Protein AF-A0A356DXU0-F1 (afdb_monomer_lite)

Radius of gyration: 16.06 Å; chains: 1; bounding box: 35×24×41 Å

Foldseek 3Di:
DDDPVRLLVVLVVVLVVCCVPCVVVCCVVPNPVVSVVVSVVSNPDDPVRVVVVVVLVVVLVVLVVVVVVVVDCVDPSNVVSVVSVVD

pLDDT: mean 95.75, std 4.49, range [64.88, 98.38]

Secondary structure (DSSP, 8-state):
---HHHHHHHHHHHHHHHHHHHHHHHHHHH-HHHHHHHHHHHHT--HHHHHHHHHHHHHHHHHHHHHHHH--TTSHHHHHHHHHHH-

Structure (mmCIF, N/CA/C/O backbone):
data_AF-A0A356DXU0-F1
#
_entry.id   AF-A0A356DXU0-F1
#
loop_
_atom_site.group_PDB
_atom_site.id
_atom_site.type_symbol
_atom_site.label_atom_id
_atom_site.label_alt_id
_atom_site.label_comp_id
_atom_site.label_asym_id
_atom_site.label_entity_id
_atom_site.label_seq_id
_atom_site.pdbx_PDB_ins_code
_atom_site.Cartn_x
_atom_site.Cartn_y
_atom_site.Cartn_z
_atom_site.occupancy
_atom_site.B_iso_or_equiv
_atom_site.auth_seq_id
_atom_site.auth_comp_id
_atom_site.auth_asym_id
_atom_site.auth_atom_id
_atom_site.pdbx_PDB_model_num
ATOM 1 N N . MET A 1 1 ? 9.438 0.932 16.596 1.00 64.88 1 MET A N 1
ATOM 2 C CA . 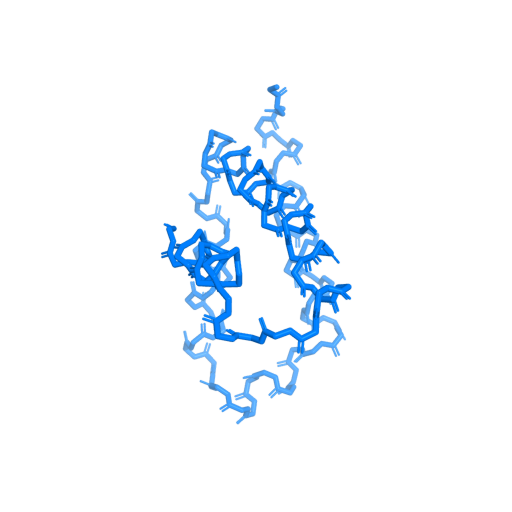MET A 1 1 ? 8.260 0.598 17.412 1.00 64.88 1 MET A CA 1
ATOM 3 C C . MET A 1 1 ? 7.446 1.849 17.690 1.00 64.88 1 MET A C 1
ATOM 5 O O . MET A 1 1 ? 7.836 2.693 18.494 1.00 64.88 1 MET A O 1
ATOM 9 N N . ILE A 1 2 ? 6.351 2.001 16.953 1.00 77.25 2 ILE A N 1
ATOM 10 C CA . ILE A 1 2 ? 5.331 3.027 17.201 1.00 77.25 2 ILE A CA 1
ATOM 11 C C . ILE A 1 2 ? 4.536 2.648 18.463 1.00 77.25 2 ILE A C 1
ATOM 13 O O . ILE A 1 2 ? 4.158 1.489 18.625 1.00 77.25 2 ILE A O 1
ATOM 17 N N . ASP A 1 3 ? 4.276 3.613 19.351 1.00 88.06 3 ASP A N 1
ATOM 18 C CA . ASP A 1 3 ? 3.364 3.414 20.487 1.00 88.06 3 ASP A CA 1
ATOM 19 C C . ASP A 1 3 ? 1.928 3.177 19.986 1.00 88.06 3 ASP A C 1
ATOM 21 O O . ASP A 1 3 ? 1.495 3.791 19.009 1.00 88.06 3 ASP A O 1
ATOM 25 N N . LYS A 1 4 ? 1.171 2.315 20.668 1.00 87.56 4 LYS A N 1
ATOM 26 C CA . LYS A 1 4 ? -0.221 1.990 20.352 1.00 87.56 4 LYS A CA 1
ATOM 27 C C . LYS A 1 4 ? -1.093 3.236 20.174 1.00 87.56 4 LYS A C 1
ATOM 29 O O . LYS A 1 4 ? -1.808 3.313 19.180 1.00 87.56 4 LYS A O 1
ATOM 34 N N . GLU A 1 5 ? -1.019 4.218 21.074 1.00 90.75 5 GLU A N 1
ATOM 35 C CA . GLU A 1 5 ? -1.846 5.435 20.967 1.00 90.75 5 GLU A CA 1
ATOM 36 C C . GLU A 1 5 ? -1.494 6.241 19.710 1.00 90.75 5 GLU A C 1
ATOM 38 O O . GLU A 1 5 ? -2.361 6.715 18.972 1.00 90.75 5 GLU A O 1
ATOM 43 N N . LYS A 1 6 ? -0.196 6.335 19.410 1.00 93.38 6 LYS A N 1
ATOM 44 C CA . LYS A 1 6 ? 0.292 6.997 18.202 1.00 93.38 6 LYS A CA 1
ATOM 45 C C . LYS A 1 6 ? -0.170 6.265 16.938 1.00 93.38 6 LYS A C 1
ATOM 47 O O . LYS A 1 6 ? -0.529 6.929 15.969 1.00 93.38 6 LYS A O 1
ATOM 52 N N . LEU A 1 7 ? -0.180 4.931 16.941 1.00 94.75 7 LEU A N 1
ATOM 53 C CA . LEU A 1 7 ? -0.649 4.133 15.808 1.00 94.75 7 LEU A CA 1
ATOM 54 C C . LEU A 1 7 ? -2.142 4.347 15.538 1.00 94.75 7 LEU A C 1
ATOM 56 O O . LEU A 1 7 ? -2.514 4.560 14.387 1.00 94.75 7 LEU A O 1
ATOM 60 N N . GLU A 1 8 ? -2.985 4.320 16.573 1.00 95.25 8 GLU A N 1
ATOM 61 C CA . GLU A 1 8 ? -4.427 4.569 16.422 1.00 95.25 8 GLU A CA 1
ATOM 62 C C . GLU A 1 8 ? -4.694 5.951 15.813 1.00 95.25 8 GLU A C 1
ATOM 64 O O . GLU A 1 8 ? -5.433 6.069 14.836 1.00 95.25 8 GLU A O 1
ATOM 69 N N . ASN A 1 9 ? -3.998 6.983 16.299 1.00 96.44 9 ASN A N 1
ATOM 70 C CA . ASN A 1 9 ? -4.114 8.335 15.753 1.00 96.44 9 ASN A CA 1
ATOM 71 C C . ASN A 1 9 ? -3.665 8.428 14.285 1.00 96.44 9 ASN A C 1
ATOM 73 O O . ASN A 1 9 ? -4.279 9.147 13.496 1.00 96.44 9 ASN A O 1
ATOM 77 N N . ILE A 1 10 ? -2.609 7.704 13.896 1.00 95.88 10 ILE A N 1
ATOM 78 C CA . ILE A 1 10 ? -2.157 7.650 12.498 1.00 95.88 10 ILE A CA 1
ATOM 79 C C . ILE A 1 10 ? -3.227 6.996 11.614 1.00 95.88 10 ILE A C 1
ATOM 81 O O . ILE A 1 10 ? -3.601 7.579 10.597 1.00 95.88 10 ILE A O 1
ATOM 85 N N . LYS A 1 11 ? -3.750 5.828 12.011 1.00 96.44 11 LYS A N 1
ATOM 86 C CA . LYS A 1 11 ? -4.779 5.095 11.253 1.00 96.44 11 LYS A CA 1
ATOM 87 C C . LYS A 1 11 ? -6.056 5.918 11.094 1.00 96.44 11 LYS A C 1
ATOM 89 O O . LYS A 1 11 ? -6.570 6.026 9.983 1.00 96.44 11 LYS A O 1
ATOM 94 N N . GLN A 1 12 ? -6.522 6.553 12.171 1.00 97.75 12 GLN A N 1
ATOM 95 C CA . GLN A 1 12 ? -7.701 7.416 12.128 1.00 97.75 12 GLN A CA 1
ATOM 96 C C . GLN A 1 12 ? -7.486 8.601 11.184 1.00 97.75 12 GLN A C 1
ATOM 98 O O . GLN A 1 12 ? -8.305 8.840 10.303 1.00 97.75 12 GLN A O 1
ATOM 103 N N . LYS A 1 13 ? -6.337 9.281 11.285 1.00 98.00 13 LYS A N 1
ATOM 104 C CA . LYS A 1 13 ? -6.015 10.405 10.400 1.00 98.00 13 LYS A CA 1
ATOM 105 C C . LYS A 1 13 ? -5.975 9.995 8.925 1.00 98.00 13 LYS A C 1
ATOM 107 O O . LYS A 1 13 ? -6.388 10.778 8.076 1.00 98.00 13 LYS A O 1
ATOM 112 N N . MET A 1 14 ? -5.485 8.795 8.606 1.00 97.12 14 MET A N 1
ATOM 113 C CA . MET A 1 14 ? -5.505 8.280 7.231 1.00 97.12 14 MET A CA 1
ATOM 114 C C . MET A 1 14 ? -6.937 8.119 6.706 1.00 97.12 14 MET A C 1
ATOM 116 O O . MET A 1 14 ? -7.208 8.523 5.576 1.00 97.12 14 MET A O 1
ATOM 120 N N . ILE A 1 15 ? -7.847 7.579 7.524 1.00 98.00 15 ILE A N 1
ATOM 121 C CA . ILE A 1 15 ? -9.265 7.435 7.166 1.00 98.00 15 ILE A CA 1
ATOM 122 C C . ILE A 1 15 ? -9.905 8.811 6.992 1.00 98.00 15 ILE A C 1
ATOM 124 O O . ILE A 1 15 ? -10.489 9.069 5.946 1.00 98.00 15 ILE A O 1
ATOM 128 N N . ASP A 1 16 ? -9.734 9.718 7.954 1.00 98.31 16 ASP A N 1
ATOM 129 C CA . ASP A 1 16 ? -10.352 11.049 7.917 1.00 98.31 16 ASP A CA 1
ATOM 130 C C . ASP A 1 16 ? -9.922 11.844 6.678 1.00 98.31 16 ASP A C 1
ATOM 132 O O . ASP A 1 16 ? -10.748 12.473 6.015 1.00 98.31 16 ASP A O 1
ATOM 136 N N . VAL A 1 17 ? -8.631 11.790 6.329 1.00 98.31 17 VAL A N 1
ATOM 137 C CA . VAL A 1 17 ? -8.103 12.440 5.122 1.00 98.31 17 VAL A CA 1
ATOM 138 C C . VAL A 1 17 ? -8.696 11.815 3.859 1.00 98.31 17 VAL A C 1
ATOM 140 O O . VAL A 1 17 ? -9.091 12.548 2.954 1.00 98.31 17 VAL A O 1
ATOM 143 N N . ASN A 1 18 ? -8.790 10.484 3.793 1.00 97.81 18 ASN A N 1
ATOM 144 C CA . ASN A 1 18 ? -9.354 9.793 2.636 1.00 97.81 18 ASN A CA 1
ATOM 145 C C . ASN A 1 18 ? -10.861 10.059 2.479 1.00 97.81 18 ASN A C 1
ATOM 147 O O . ASN A 1 18 ? -11.322 10.313 1.371 1.00 97.81 18 ASN A O 1
ATOM 151 N N . GLU A 1 19 ? -11.624 10.069 3.573 1.00 97.75 19 GLU A N 1
ATOM 152 C CA . GLU A 1 19 ? -13.055 10.387 3.559 1.00 97.75 19 GLU A CA 1
ATOM 153 C C . GLU A 1 19 ? -13.311 11.841 3.149 1.00 97.75 19 GLU A C 1
ATOM 155 O O . GLU A 1 19 ? -14.213 12.104 2.352 1.00 97.75 19 GLU A O 1
ATOM 160 N N . ALA A 1 20 ? -12.494 12.779 3.637 1.00 98.38 20 ALA A N 1
ATOM 161 C CA . ALA A 1 20 ? -12.602 14.189 3.276 1.00 98.38 20 ALA A CA 1
ATOM 162 C C . ALA A 1 20 ? -12.263 14.454 1.800 1.00 98.38 20 ALA A C 1
ATOM 164 O O . ALA A 1 20 ? -12.889 15.311 1.180 1.00 98.38 20 ALA A O 1
ATOM 165 N N . GLN A 1 21 ? -11.276 13.746 1.240 1.00 98.38 21 GLN A N 1
ATOM 166 C CA . GLN A 1 21 ? -10.830 13.957 -0.142 1.00 98.38 21 GLN A CA 1
ATOM 167 C C . GLN A 1 21 ? -11.634 13.147 -1.163 1.00 98.38 21 GLN A C 1
ATOM 169 O O . GLN A 1 21 ? -11.989 13.674 -2.213 1.00 98.38 21 GLN A O 1
ATOM 174 N N . TYR A 1 22 ? -11.922 11.880 -0.859 1.00 98.00 22 TYR A N 1
ATOM 175 C CA . TYR A 1 22 ? -12.411 10.903 -1.836 1.00 98.00 22 TYR A CA 1
ATOM 176 C C . TYR A 1 22 ? -13.660 10.145 -1.384 1.00 98.00 22 TYR A C 1
ATOM 178 O O . TYR A 1 22 ? -14.181 9.347 -2.159 1.00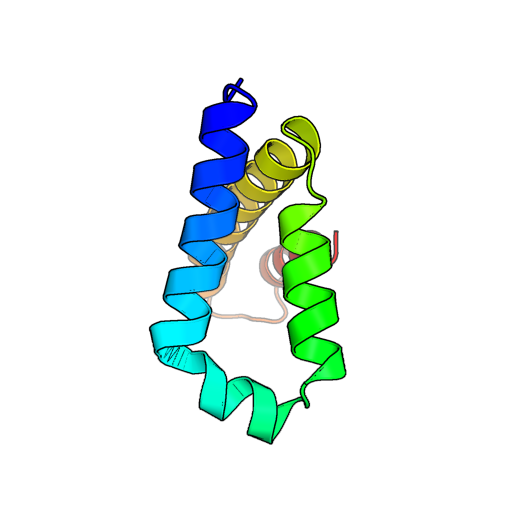 98.00 22 TYR A O 1
ATOM 186 N N . GLY A 1 23 ? -14.172 10.385 -0.171 1.00 97.81 23 GLY A N 1
ATOM 187 C CA . GLY A 1 23 ? -15.239 9.584 0.436 1.00 97.81 23 GLY A CA 1
ATOM 188 C C . GLY A 1 23 ? -16.474 9.414 -0.453 1.00 97.81 23 GLY A C 1
ATOM 189 O O . GLY A 1 23 ? -16.947 8.294 -0.642 1.00 97.81 23 GLY A O 1
ATOM 190 N N . HIS A 1 24 ? -16.969 10.500 -1.055 1.00 98.06 24 HIS A N 1
ATOM 191 C CA . HIS A 1 24 ? -18.109 10.438 -1.979 1.00 98.06 24 HIS A CA 1
ATOM 192 C C . HIS A 1 24 ? -17.804 9.572 -3.212 1.00 98.06 24 HIS A C 1
ATOM 194 O O . HIS A 1 24 ? -18.569 8.671 -3.547 1.00 98.06 24 HIS A O 1
ATOM 200 N N . GLU A 1 25 ? -16.667 9.816 -3.867 1.00 98.31 25 GLU A N 1
ATOM 201 C CA . GLU A 1 25 ? -16.275 9.136 -5.105 1.00 98.31 25 GLU A CA 1
ATOM 202 C C . GLU A 1 25 ? -16.095 7.627 -4.903 1.00 98.31 25 GLU A C 1
ATOM 204 O O . GLU A 1 25 ? -16.567 6.825 -5.711 1.00 98.31 25 GLU A O 1
ATOM 209 N N . ILE A 1 26 ? -15.441 7.213 -3.816 1.00 97.81 26 ILE A N 1
ATOM 210 C CA . ILE A 1 26 ? -15.191 5.790 -3.558 1.00 97.81 26 ILE A CA 1
ATOM 211 C C . ILE A 1 26 ? -16.473 5.039 -3.186 1.00 97.81 26 ILE A C 1
ATOM 213 O O . ILE A 1 26 ? -16.610 3.869 -3.539 1.00 97.81 26 ILE A O 1
ATOM 217 N N . ARG A 1 27 ? -17.441 5.703 -2.541 1.00 98.25 27 ARG A N 1
ATOM 218 C CA . ARG A 1 27 ? -18.760 5.120 -2.252 1.00 98.25 27 ARG A CA 1
ATOM 219 C C . ARG A 1 27 ? -19.612 4.995 -3.511 1.00 98.25 27 ARG A C 1
ATOM 221 O O . ARG A 1 27 ? -20.306 3.995 -3.660 1.00 98.25 27 ARG A O 1
ATOM 228 N N . GLU A 1 28 ? -19.518 5.946 -4.435 1.00 98.25 28 GLU A N 1
ATOM 229 C CA . GLU A 1 28 ? -20.180 5.859 -5.741 1.00 98.25 28 GLU A CA 1
ATOM 230 C C . GLU A 1 28 ? -19.586 4.737 -6.610 1.00 98.25 28 GLU A C 1
ATOM 232 O O . GLU A 1 28 ? -20.325 3.960 -7.212 1.00 98.25 28 GLU A O 1
ATOM 237 N N . LYS A 1 29 ? -18.253 4.605 -6.638 1.00 98.19 29 LYS A N 1
ATOM 238 C CA . LYS A 1 29 ? -17.556 3.616 -7.479 1.00 98.19 29 LYS A CA 1
ATOM 239 C C . LYS A 1 29 ? -17.579 2.196 -6.924 1.00 98.19 29 LYS A C 1
ATOM 241 O O . LYS A 1 29 ? -17.682 1.245 -7.695 1.00 98.19 29 LYS A O 1
ATOM 246 N N . TYR A 1 30 ? -17.430 2.046 -5.610 1.00 97.50 30 TYR A N 1
ATOM 247 C CA . TYR A 1 30 ? -17.188 0.745 -4.976 1.00 97.50 30 TYR A CA 1
ATOM 248 C C . TYR A 1 30 ? -18.260 0.358 -3.951 1.00 97.50 30 TYR A C 1
ATOM 250 O O . TYR A 1 30 ? -18.309 -0.795 -3.525 1.00 97.50 30 TYR A O 1
ATOM 258 N N . GLY A 1 31 ? -19.146 1.286 -3.584 1.00 98.06 31 GLY A N 1
ATOM 259 C CA . GLY A 1 31 ? -20.201 1.062 -2.604 1.00 98.06 31 GLY A CA 1
ATOM 260 C C . GLY A 1 31 ? -19.728 1.182 -1.155 1.00 98.06 31 GLY A C 1
ATOM 261 O O . GLY A 1 31 ? -18.568 0.942 -0.817 1.00 98.06 31 GLY A O 1
ATOM 262 N N . GLU A 1 32 ? -20.676 1.502 -0.274 1.00 97.69 32 GLU A N 1
ATOM 263 C CA . GLU A 1 32 ? -20.442 1.674 1.166 1.00 97.69 32 GLU A CA 1
ATOM 264 C C . GLU A 1 32 ? -19.762 0.456 1.806 1.00 97.69 32 GLU A C 1
ATOM 266 O O . GLU A 1 32 ? -18.813 0.595 2.572 1.00 97.69 32 GLU A O 1
ATOM 271 N N . GLY A 1 33 ? -20.208 -0.756 1.460 1.00 98.19 33 GLY A N 1
ATOM 272 C CA . GLY A 1 33 ? -19.704 -1.984 2.078 1.00 98.19 33 GLY A CA 1
ATOM 273 C C . GLY A 1 33 ? -18.210 -2.222 1.842 1.00 98.19 33 GLY A C 1
ATOM 274 O O . GLY A 1 33 ? -17.507 -2.651 2.756 1.00 98.19 33 GLY A O 1
ATOM 275 N N . VAL A 1 34 ? -17.707 -1.913 0.643 1.00 98.00 34 VAL A N 1
ATOM 276 C CA . VAL A 1 34 ? -16.283 -2.083 0.303 1.00 98.00 34 VAL A CA 1
ATOM 277 C C . VAL A 1 34 ? -15.431 -1.051 1.039 1.00 98.00 34 VAL A C 1
ATOM 279 O O . VAL A 1 34 ? -14.390 -1.393 1.604 1.00 98.00 34 VAL A O 1
ATOM 282 N N . VAL A 1 35 ? -15.898 0.197 1.089 1.00 98.06 35 VAL A N 1
ATOM 283 C CA . VAL A 1 35 ? -15.214 1.296 1.784 1.00 98.06 35 VAL A CA 1
ATOM 284 C C . VAL A 1 35 ? -15.153 1.025 3.291 1.00 98.06 35 VAL A C 1
ATOM 286 O O . VAL A 1 35 ? -14.071 1.058 3.880 1.00 98.06 35 VAL A O 1
ATOM 289 N N . ALA A 1 36 ? -16.275 0.641 3.905 1.00 98.00 36 ALA A N 1
ATOM 290 C CA . ALA A 1 36 ? -16.345 0.301 5.325 1.00 98.00 36 ALA A CA 1
ATOM 291 C C . ALA A 1 36 ? -15.447 -0.895 5.690 1.00 98.00 36 ALA A C 1
ATOM 293 O O . ALA A 1 36 ? -14.764 -0.870 6.720 1.00 98.00 36 ALA A O 1
ATOM 294 N N . ALA A 1 37 ? -15.393 -1.927 4.839 1.00 98.25 37 ALA A N 1
ATOM 295 C CA . ALA A 1 37 ? -14.499 -3.068 5.033 1.00 98.25 37 ALA A CA 1
ATOM 296 C C . ALA A 1 37 ? -13.018 -2.657 4.952 1.00 98.25 37 ALA A C 1
ATOM 298 O O . ALA A 1 37 ? -12.212 -3.101 5.772 1.00 98.25 37 ALA A O 1
ATOM 299 N N . SER A 1 38 ? -12.664 -1.772 4.015 1.00 97.25 38 SER A N 1
ATOM 300 C CA . SER A 1 38 ? -11.309 -1.224 3.887 1.00 97.25 38 SER A CA 1
ATOM 301 C C . SER A 1 38 ? -10.899 -0.411 5.121 1.00 97.25 38 SER A C 1
ATOM 303 O O . SER A 1 38 ? -9.845 -0.669 5.706 1.00 97.25 38 SER A O 1
ATOM 305 N N . ASN A 1 39 ? -11.760 0.504 5.581 1.00 97.81 39 ASN A N 1
ATOM 306 C CA . ASN A 1 39 ? -11.520 1.312 6.782 1.00 97.81 39 ASN A CA 1
ATOM 307 C C . ASN A 1 39 ? -11.370 0.427 8.032 1.00 97.81 39 ASN A C 1
ATOM 309 O O . ASN A 1 39 ? -10.461 0.627 8.838 1.00 97.81 39 ASN A O 1
ATOM 313 N N . THR A 1 40 ? -12.199 -0.616 8.153 1.00 98.00 40 THR A N 1
ATOM 314 C CA . THR A 1 40 ? -12.110 -1.600 9.245 1.00 98.00 40 THR A CA 1
ATOM 315 C C . THR A 1 40 ? -10.799 -2.384 9.199 1.00 98.00 40 THR A C 1
ATOM 317 O O . THR A 1 40 ? -10.148 -2.551 10.231 1.00 98.00 40 THR A O 1
ATOM 320 N N . LYS A 1 41 ? -10.370 -2.837 8.011 1.00 96.69 41 LYS A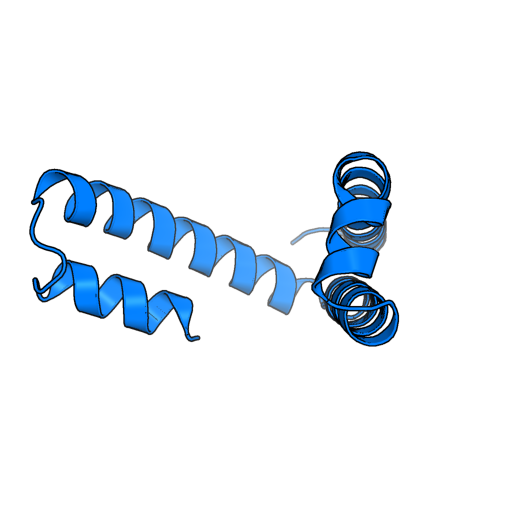 N 1
ATOM 321 C CA . LYS A 1 41 ? -9.088 -3.536 7.832 1.00 96.69 41 LYS A CA 1
ATOM 322 C C . LYS A 1 41 ? -7.918 -2.654 8.258 1.00 96.69 41 LYS A C 1
ATOM 324 O O . LYS A 1 41 ? -7.047 -3.131 8.981 1.00 96.69 41 LYS A O 1
ATOM 329 N N . LEU A 1 42 ? -7.915 -1.384 7.844 1.00 96.56 42 LEU A N 1
ATOM 330 C CA . LEU A 1 42 ? -6.889 -0.421 8.238 1.00 96.56 42 LEU A CA 1
ATOM 331 C C . LEU A 1 42 ? -6.875 -0.237 9.757 1.00 96.56 42 LEU A C 1
ATOM 333 O O . LEU A 1 42 ? -5.819 -0.371 10.368 1.00 96.56 42 LEU A O 1
A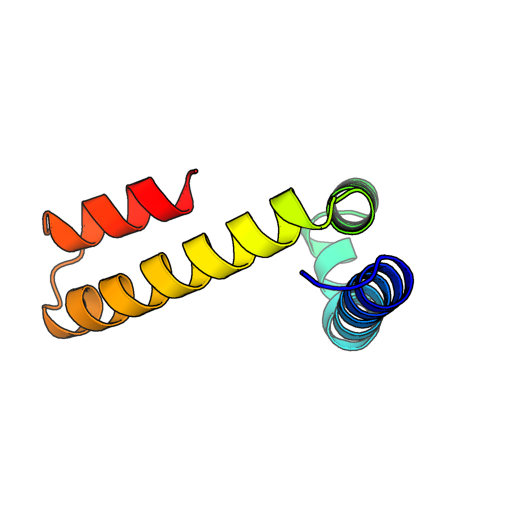TOM 337 N N . MET A 1 43 ? -8.039 -0.019 10.374 1.00 96.88 43 MET A N 1
ATOM 338 C CA . MET A 1 43 ? -8.145 0.167 11.823 1.00 96.88 43 MET A CA 1
ATOM 339 C C . MET A 1 43 ? -7.732 -1.079 12.621 1.00 96.88 43 MET A C 1
ATOM 341 O O . MET A 1 43 ? -7.197 -0.960 13.720 1.00 96.88 43 MET A O 1
ATOM 345 N N . GLY A 1 44 ? -7.911 -2.275 12.060 1.00 96.00 44 GLY A N 1
ATOM 346 C CA . GLY A 1 44 ? -7.531 -3.543 12.684 1.00 96.00 44 GLY A CA 1
ATOM 347 C C . GLY A 1 44 ? -6.034 -3.872 12.659 1.00 96.00 44 GLY A C 1
ATOM 348 O O . GLY A 1 44 ? -5.637 -4.861 13.274 1.00 96.00 44 GLY A O 1
ATOM 349 N N . LEU A 1 45 ? -5.194 -3.084 11.974 1.00 95.38 45 LEU A N 1
ATOM 350 C CA . LEU A 1 45 ? -3.759 -3.369 11.884 1.00 95.38 45 LEU A CA 1
ATOM 351 C C . LEU A 1 45 ? -3.060 -3.246 13.245 1.00 95.38 45 LEU A C 1
ATOM 353 O O . LEU A 1 45 ? -3.203 -2.243 13.958 1.00 95.38 45 LEU A O 1
ATOM 357 N N . THR A 1 46 ? -2.236 -4.248 13.560 1.00 94.88 46 THR A N 1
ATOM 358 C CA . THR A 1 46 ? -1.274 -4.189 14.669 1.00 94.88 46 THR A CA 1
ATOM 359 C C . THR A 1 46 ? -0.051 -3.352 14.292 1.00 94.88 46 THR A C 1
ATOM 361 O O . THR A 1 46 ? 0.217 -3.121 13.114 1.00 94.88 46 THR A O 1
ATOM 364 N N . ALA A 1 47 ? 0.741 -2.931 15.284 1.00 93.25 47 ALA A N 1
ATOM 365 C CA . ALA A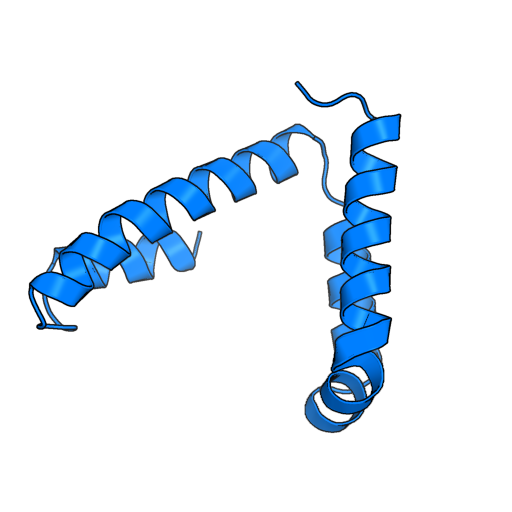 1 47 ? 1.977 -2.183 15.034 1.00 93.25 47 ALA A CA 1
ATOM 366 C C . ALA A 1 47 ? 2.951 -2.944 14.122 1.00 93.25 47 ALA A C 1
ATOM 368 O O . ALA A 1 47 ? 3.493 -2.357 13.195 1.00 93.25 47 ALA A O 1
ATOM 369 N N . GLN A 1 48 ? 3.106 -4.255 14.328 1.00 93.62 48 GLN A N 1
ATOM 370 C CA . GLN A 1 48 ? 3.979 -5.100 13.507 1.00 93.62 48 GLN A CA 1
ATOM 371 C C . GLN A 1 48 ? 3.470 -5.228 12.069 1.00 93.62 48 GLN A C 1
ATOM 373 O O . GLN A 1 48 ? 4.253 -5.159 11.129 1.00 93.62 48 GLN A O 1
ATOM 378 N N . GLN A 1 49 ? 2.156 -5.389 11.882 1.00 94.75 49 GLN A N 1
ATOM 379 C CA . GLN A 1 49 ? 1.563 -5.438 10.543 1.00 94.75 49 GLN A CA 1
ATOM 380 C C . GLN A 1 49 ? 1.702 -4.095 9.828 1.00 94.75 49 GLN A C 1
ATOM 382 O O . GLN A 1 49 ? 2.019 -4.065 8.644 1.00 94.75 49 GLN A O 1
ATOM 387 N N . TYR A 1 50 ? 1.496 -2.988 10.544 1.00 94.19 50 TYR A N 1
ATOM 388 C CA . TYR A 1 50 ? 1.678 -1.652 9.992 1.00 94.19 50 TYR A CA 1
ATOM 389 C C . TYR A 1 50 ? 3.137 -1.408 9.586 1.00 94.19 50 TYR A C 1
ATOM 391 O O . TYR A 1 50 ? 3.380 -0.998 8.456 1.00 94.19 50 TYR A O 1
ATOM 399 N N . GLU A 1 51 ? 4.100 -1.712 10.464 1.00 93.44 51 GLU A N 1
ATOM 400 C CA . GLU A 1 51 ? 5.537 -1.612 10.165 1.00 93.44 51 GLU A CA 1
ATOM 401 C C . GLU A 1 51 ? 5.903 -2.481 8.948 1.00 93.44 51 GLU A C 1
ATOM 403 O O . GLU A 1 51 ? 6.503 -1.974 8.003 1.00 93.44 51 GLU A O 1
ATOM 408 N N . ARG A 1 52 ? 5.420 -3.731 8.878 1.00 94.44 52 ARG A N 1
ATOM 409 C CA . ARG A 1 52 ? 5.644 -4.612 7.720 1.00 94.44 52 ARG A CA 1
ATOM 410 C C . ARG A 1 52 ? 5.089 -4.038 6.413 1.00 94.44 52 ARG A C 1
ATOM 412 O O . ARG A 1 52 ? 5.748 -4.147 5.382 1.00 94.44 52 ARG A O 1
ATOM 419 N N . VAL A 1 53 ? 3.899 -3.432 6.436 1.00 93.75 53 VAL A N 1
ATOM 420 C CA . VAL A 1 53 ? 3.310 -2.781 5.251 1.00 93.75 53 VAL A CA 1
ATOM 421 C C . VAL A 1 53 ? 4.133 -1.562 4.824 1.00 93.75 53 VAL A C 1
ATOM 423 O O . VAL A 1 53 ? 4.305 -1.348 3.625 1.00 93.75 53 VAL A O 1
ATOM 426 N N . GLN A 1 54 ? 4.669 -0.780 5.769 1.00 94.44 54 GLN A N 1
ATOM 427 C CA . GLN A 1 54 ? 5.553 0.345 5.441 1.00 94.44 54 GLN A CA 1
ATOM 428 C C . GLN A 1 54 ? 6.852 -0.138 4.785 1.00 94.44 54 GLN A C 1
ATOM 430 O O . GLN A 1 54 ? 7.198 0.346 3.711 1.00 94.44 54 GLN A O 1
ATOM 435 N N . GLU A 1 55 ? 7.511 -1.144 5.362 1.00 95.75 55 GLU A N 1
ATOM 436 C CA . GLU A 1 55 ? 8.740 -1.724 4.803 1.00 95.75 55 GLU A CA 1
ATOM 437 C C . GLU A 1 55 ? 8.518 -2.308 3.402 1.00 95.75 55 GLU A C 1
ATOM 439 O O . GLU A 1 55 ? 9.329 -2.102 2.499 1.00 95.75 55 GLU A O 1
ATOM 444 N N . LEU A 1 56 ? 7.408 -3.028 3.197 1.00 96.94 56 LEU A N 1
ATOM 445 C CA . LEU A 1 56 ? 7.061 -3.574 1.886 1.00 96.94 56 LEU A CA 1
ATOM 446 C C . LEU A 1 56 ? 6.801 -2.451 0.870 1.00 96.94 56 LEU A C 1
ATOM 448 O O . LEU A 1 56 ? 7.273 -2.524 -0.262 1.00 96.94 56 LEU A O 1
ATOM 452 N N . SER A 1 57 ? 6.107 -1.386 1.281 1.00 96.56 57 SER A N 1
ATOM 453 C CA . SER A 1 57 ? 5.865 -0.208 0.443 1.00 96.56 57 SER A CA 1
ATOM 454 C C . SER A 1 57 ? 7.168 0.489 0.038 1.00 96.56 57 SER A C 1
ATOM 456 O O . SER A 1 57 ? 7.330 0.855 -1.127 1.00 96.56 57 SER A O 1
ATOM 458 N N . GLU A 1 58 ? 8.123 0.646 0.957 1.00 97.44 58 GLU A N 1
ATOM 459 C CA . GLU A 1 58 ? 9.446 1.208 0.655 1.00 97.44 58 GLU A CA 1
ATOM 460 C C . GLU A 1 58 ? 10.187 0.354 -0.381 1.00 97.44 58 GLU A C 1
ATOM 462 O O . GLU A 1 58 ? 10.592 0.874 -1.423 1.00 97.44 58 GLU A O 1
ATOM 467 N N . GLN A 1 59 ? 10.253 -0.965 -0.168 1.00 97.31 59 GLN A N 1
ATOM 468 C CA . GLN A 1 59 ? 10.897 -1.903 -1.095 1.00 97.31 59 GLN A CA 1
ATOM 469 C C . GLN A 1 59 ? 10.262 -1.884 -2.492 1.00 97.31 59 GLN A C 1
ATOM 471 O O . GLN A 1 59 ? 10.975 -1.851 -3.500 1.00 97.31 59 GLN A O 1
ATOM 476 N N . ILE A 1 60 ? 8.925 -1.877 -2.566 1.00 97.88 60 ILE A N 1
ATOM 477 C CA . ILE A 1 60 ? 8.186 -1.768 -3.830 1.00 97.88 60 ILE A CA 1
ATOM 478 C C . ILE A 1 60 ? 8.554 -0.463 -4.533 1.00 97.88 60 ILE A C 1
ATOM 480 O O . ILE A 1 60 ? 8.904 -0.487 -5.710 1.00 97.88 60 ILE A O 1
ATOM 484 N N . ASN A 1 61 ? 8.511 0.672 -3.832 1.00 98.00 61 ASN A N 1
ATOM 485 C CA . ASN A 1 61 ? 8.774 1.980 -4.430 1.00 98.00 61 ASN A CA 1
ATOM 486 C C . ASN A 1 61 ? 10.221 2.131 -4.917 1.00 98.00 61 ASN A C 1
ATOM 488 O O . ASN A 1 61 ? 10.452 2.749 -5.957 1.00 98.00 61 ASN A O 1
ATOM 492 N N . GLU A 1 62 ? 11.198 1.587 -4.194 1.00 97.38 62 GLU A N 1
ATOM 493 C CA . GLU A 1 62 ? 12.602 1.592 -4.614 1.00 97.38 62 GLU A CA 1
ATOM 494 C C . GLU A 1 62 ? 12.809 0.794 -5.903 1.00 97.38 62 GLU A C 1
ATOM 496 O O . GLU A 1 62 ? 13.346 1.324 -6.880 1.00 97.38 62 GLU A O 1
ATOM 501 N N . LYS A 1 63 ? 12.320 -0.449 -5.944 1.00 97.19 63 LYS A N 1
ATOM 502 C CA . LYS A 1 63 ? 12.448 -1.313 -7.126 1.00 97.19 63 LYS A CA 1
ATOM 503 C C . LYS A 1 63 ? 11.629 -0.795 -8.307 1.00 97.19 63 LYS A C 1
ATOM 505 O O . LYS A 1 63 ? 12.118 -0.799 -9.436 1.00 97.19 63 LYS A O 1
ATOM 510 N N . LEU A 1 64 ? 10.428 -0.271 -8.055 1.00 97.56 64 LEU A N 1
ATOM 511 C CA . LEU A 1 64 ? 9.560 0.297 -9.086 1.00 97.56 64 LEU A CA 1
ATOM 512 C C . LEU A 1 64 ? 10.213 1.494 -9.781 1.00 97.56 64 LEU A C 1
ATOM 514 O O . LEU A 1 64 ? 10.142 1.591 -11.002 1.00 97.56 64 LEU A O 1
ATOM 518 N N . LYS A 1 65 ? 10.897 2.383 -9.046 1.00 97.56 65 LYS A N 1
ATOM 519 C CA . LYS A 1 65 ? 11.637 3.504 -9.655 1.00 97.56 65 LYS A CA 1
ATOM 520 C C . LYS A 1 65 ? 12.669 3.011 -10.668 1.00 97.56 65 LYS A C 1
ATOM 522 O O . LYS A 1 65 ? 12.775 3.582 -11.750 1.00 97.56 65 LYS A O 1
ATOM 527 N N . ILE A 1 66 ? 13.396 1.947 -10.334 1.00 97.25 66 ILE A N 1
ATOM 528 C CA . ILE A 1 66 ? 14.406 1.355 -11.218 1.00 97.25 66 ILE A CA 1
ATOM 529 C C . ILE A 1 66 ? 13.731 0.701 -12.433 1.00 97.25 66 ILE A C 1
ATOM 531 O O . ILE A 1 66 ? 14.139 0.961 -13.565 1.00 97.25 66 ILE A O 1
ATOM 535 N N . ALA A 1 67 ? 12.666 -0.078 -12.220 1.00 97.06 67 ALA A N 1
ATOM 536 C CA . ALA A 1 67 ? 11.903 -0.716 -13.295 1.00 97.06 67 ALA A CA 1
ATOM 537 C C . ALA A 1 67 ? 11.312 0.314 -14.278 1.00 97.06 67 ALA A C 1
ATOM 539 O O . ALA A 1 67 ? 11.390 0.140 -15.493 1.00 97.06 67 ALA A O 1
ATOM 540 N N . CYS A 1 68 ? 10.795 1.436 -13.770 1.00 96.75 68 CYS A N 1
ATOM 541 C CA . CYS A 1 68 ? 10.286 2.529 -14.597 1.00 96.75 68 CYS A CA 1
ATOM 542 C C . CYS A 1 68 ? 11.377 3.162 -15.472 1.00 96.75 68 CYS A C 1
ATOM 544 O O . CYS A 1 68 ? 11.100 3.510 -16.617 1.00 96.75 68 CYS A O 1
ATOM 546 N N . VAL A 1 69 ? 12.611 3.296 -14.968 1.00 97.12 69 VAL A N 1
ATOM 547 C CA . VAL A 1 69 ? 13.748 3.800 -15.762 1.00 97.12 69 VAL A CA 1
ATOM 548 C C . VAL A 1 69 ? 14.149 2.809 -16.858 1.00 97.12 69 VAL A C 1
ATOM 550 O O . VAL A 1 69 ? 14.526 3.236 -17.946 1.00 97.12 69 VAL A O 1
ATOM 553 N N . GLN A 1 70 ? 14.048 1.501 -16.601 1.00 95.75 70 GLN A N 1
ATOM 554 C CA . GLN A 1 70 ? 14.292 0.476 -17.623 1.00 95.75 70 GLN A CA 1
ATOM 555 C C . GLN A 1 70 ? 13.251 0.519 -18.749 1.00 95.75 70 GLN A C 1
ATOM 557 O O . GLN A 1 70 ? 13.578 0.205 -19.891 1.00 95.75 70 GLN A O 1
ATOM 562 N N . GLY A 1 71 ? 12.013 0.917 -18.443 1.00 95.62 71 GLY A N 1
ATOM 563 C CA . GLY A 1 71 ? 10.961 1.146 -19.437 1.00 95.62 71 GLY A CA 1
ATOM 564 C C . GLY A 1 71 ? 10.348 -0.123 -20.039 1.00 95.62 71 GLY A C 1
ATOM 565 O O . GLY A 1 71 ? 9.489 -0.009 -20.911 1.00 95.62 71 GLY A O 1
ATOM 566 N N . ASP A 1 72 ? 10.745 -1.311 -19.573 1.00 96.62 72 ASP A N 1
ATOM 567 C CA . ASP A 1 72 ? 10.153 -2.590 -19.974 1.00 96.62 72 ASP A CA 1
ATOM 568 C C . ASP A 1 72 ? 9.312 -3.194 -18.831 1.00 96.62 72 ASP A C 1
ATOM 570 O O . ASP A 1 72 ? 9.869 -3.742 -17.870 1.00 96.62 72 ASP A O 1
ATOM 574 N N . PRO A 1 73 ? 7.970 -3.144 -18.926 1.00 93.69 73 PRO A N 1
ATOM 575 C CA . PRO A 1 73 ? 7.078 -3.722 -17.924 1.00 93.69 73 PRO A CA 1
ATOM 576 C C . PRO A 1 73 ? 7.093 -5.259 -17.897 1.00 93.69 73 PRO A C 1
ATOM 578 O O . PRO A 1 73 ? 6.562 -5.844 -16.957 1.00 93.69 73 PRO A O 1
ATOM 581 N N . SER A 1 74 ? 7.681 -5.922 -18.900 1.00 95.88 74 SER A N 1
ATOM 582 C CA . SER A 1 74 ? 7.821 -7.385 -18.937 1.00 95.88 74 SER A CA 1
ATOM 583 C C . SER A 1 74 ? 9.133 -7.877 -18.321 1.00 95.88 74 SER A C 1
ATOM 585 O O . SER A 1 74 ? 9.315 -9.088 -18.194 1.00 95.88 74 SER A O 1
ATOM 587 N N . SER A 1 75 ? 10.034 -6.967 -17.935 1.00 97.19 75 SER A N 1
ATOM 588 C CA . SER A 1 75 ? 11.331 -7.297 -17.335 1.00 97.19 75 SER A CA 1
ATOM 589 C C . SER A 1 75 ? 11.195 -8.077 -16.023 1.00 97.19 75 SER A C 1
ATOM 591 O O . SER A 1 75 ? 10.209 -7.942 -15.298 1.00 97.19 75 SER A O 1
ATOM 593 N N . GLU A 1 76 ? 12.218 -8.866 -15.677 1.00 97.12 76 GLU A N 1
ATOM 594 C CA . GLU A 1 76 ? 12.243 -9.632 -14.420 1.00 97.12 76 GLU A CA 1
ATOM 595 C C 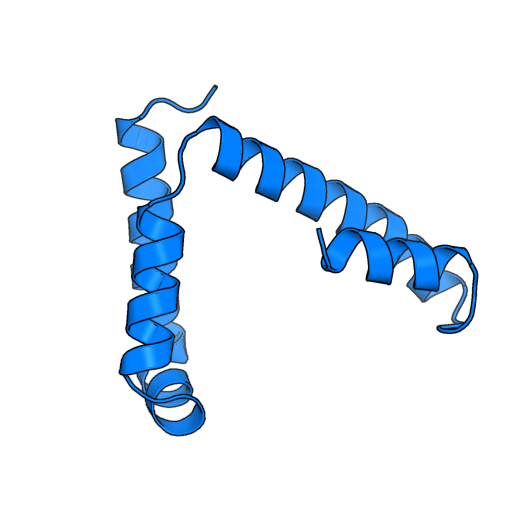. GLU A 1 76 ? 12.058 -8.728 -13.194 1.00 97.12 76 GLU A C 1
ATOM 597 O O . GLU A 1 76 ? 11.300 -9.065 -12.289 1.00 97.12 76 GLU A O 1
ATOM 602 N N . LEU A 1 77 ? 12.675 -7.540 -13.198 1.00 97.12 77 LEU A N 1
ATOM 603 C CA . LEU A 1 77 ? 12.531 -6.563 -12.119 1.00 97.12 77 LEU A CA 1
ATOM 604 C C . LEU A 1 77 ? 11.093 -6.032 -12.012 1.00 97.12 77 LEU A C 1
ATOM 606 O O . LEU A 1 77 ? 10.567 -5.909 -10.908 1.00 97.12 77 LEU A O 1
ATOM 610 N N . ALA A 1 78 ? 10.435 -5.732 -13.137 1.00 97.06 78 ALA A N 1
ATOM 611 C CA . ALA A 1 78 ? 9.036 -5.306 -13.126 1.00 97.06 78 ALA A CA 1
ATOM 612 C C . ALA A 1 78 ? 8.110 -6.420 -12.605 1.00 97.06 78 ALA A C 1
ATOM 614 O O . ALA A 1 78 ? 7.220 -6.159 -11.793 1.00 97.06 78 ALA A O 1
ATOM 615 N N . GLN A 1 79 ? 8.361 -7.672 -13.001 1.00 96.69 79 GLN A N 1
ATOM 616 C CA . GLN A 1 79 ? 7.616 -8.829 -12.501 1.00 96.69 79 GLN A CA 1
ATOM 617 C C . GLN A 1 79 ? 7.840 -9.056 -10.999 1.00 96.69 79 GLN A C 1
ATOM 619 O O . GLN A 1 79 ? 6.885 -9.353 -10.279 1.00 96.69 79 GLN A O 1
ATOM 624 N N . GLU A 1 80 ? 9.066 -8.864 -10.507 1.00 96.56 80 GLU A N 1
ATOM 625 C CA . GLU A 1 80 ? 9.385 -8.929 -9.079 1.00 96.56 80 GLU A CA 1
ATOM 626 C C . GLU A 1 80 ? 8.617 -7.862 -8.285 1.00 96.56 80 GLU A C 1
ATOM 628 O O . GLU A 1 80 ? 8.024 -8.168 -7.251 1.00 96.56 80 GLU A O 1
ATOM 633 N N . VAL A 1 81 ? 8.550 -6.624 -8.787 1.00 97.31 81 VAL A N 1
ATOM 634 C CA . VAL A 1 81 ? 7.754 -5.550 -8.169 1.00 97.31 81 VAL A CA 1
ATOM 635 C C . VAL A 1 81 ? 6.271 -5.928 -8.102 1.00 97.31 81 VAL A C 1
ATOM 637 O O . VAL A 1 81 ? 5.634 -5.725 -7.067 1.00 97.31 81 VAL A O 1
ATOM 640 N N . CYS A 1 82 ? 5.714 -6.515 -9.167 1.00 96.38 82 CYS A N 1
ATOM 641 C CA . CYS A 1 82 ? 4.333 -7.004 -9.163 1.00 96.38 82 CYS A CA 1
ATOM 642 C C . CYS A 1 82 ? 4.110 -8.133 -8.148 1.00 96.38 82 CYS A C 1
ATOM 644 O O . CYS A 1 82 ? 3.059 -8.173 -7.508 1.00 96.38 82 CYS A O 1
ATOM 646 N N . ALA A 1 83 ? 5.080 -9.038 -7.989 1.00 96.12 83 ALA A N 1
ATOM 647 C CA . ALA A 1 83 ? 5.013 -10.101 -6.993 1.00 96.12 83 ALA A CA 1
ATOM 648 C C . ALA A 1 83 ? 5.019 -9.529 -5.567 1.00 96.12 83 ALA A C 1
ATOM 650 O O . ALA A 1 83 ? 4.155 -9.895 -4.775 1.00 96.12 83 ALA A O 1
ATOM 651 N N . LEU A 1 84 ? 5.905 -8.568 -5.280 1.00 95.88 84 LEU A N 1
ATOM 652 C CA . LEU A 1 84 ? 5.952 -7.870 -3.991 1.00 95.88 84 LEU A CA 1
ATOM 653 C C . LEU A 1 84 ? 4.653 -7.115 -3.694 1.00 95.88 84 LEU A C 1
ATOM 655 O O . LEU A 1 84 ? 4.195 -7.114 -2.560 1.00 95.88 84 LEU A O 1
ATOM 659 N N . HIS A 1 85 ? 4.021 -6.504 -4.701 1.00 95.06 85 HIS A N 1
ATOM 660 C CA . HIS A 1 85 ? 2.750 -5.796 -4.516 1.00 95.06 85 HIS A CA 1
ATOM 661 C C . HIS A 1 85 ? 1.572 -6.716 -4.151 1.00 95.06 85 HIS A C 1
ATOM 663 O O . HIS A 1 85 ? 0.544 -6.238 -3.673 1.00 95.06 85 HIS A O 1
ATOM 669 N N . LYS A 1 86 ? 1.699 -8.025 -4.393 1.00 94.31 86 LYS A N 1
ATOM 670 C CA . LYS A 1 86 ? 0.671 -9.022 -4.074 1.00 94.31 86 LYS A CA 1
ATOM 671 C C . LYS A 1 86 ? 0.763 -9.548 -2.633 1.00 94.31 86 LYS A C 1
ATOM 673 O O . LYS A 1 86 ? -0.241 -10.074 -2.151 1.00 94.31 86 LYS A O 1
ATOM 678 N N . GLU A 1 87 ? 1.939 -9.476 -2.005 1.00 87.75 87 GLU A N 1
ATOM 679 C CA . GLU A 1 87 ? 2.180 -9.934 -0.621 1.00 87.75 87 GLU A CA 1
ATOM 680 C C . GLU A 1 87 ? 1.332 -9.174 0.410 1.00 87.75 87 GLU A C 1
ATOM 682 O O . GLU A 1 87 ? 0.815 -9.848 1.333 1.00 87.75 87 GLU A O 1
#

Sequence (87 aa):
MIDKEKLENIKQKMIDVNEAQYGHEIREKYGEGVVAASNTKLMGLTAQQYERVQELSEQINEKLKIACVQGDPSSELAQEVCALHKE